Protein AF-A0A445DPA8-F1 (afdb_monomer_lite)

pLDDT: mean 72.56, std 17.35, range [39.28, 92.06]

Radius of gyration: 26.09 Å; chains: 1; bounding box: 84×43×70 Å

Secondary structure (DSSP, 8-state):
-----------------------HHHHHHHHHHHHHHTTT-HHHHHHHHHHHHHHHTTSS-HHHHHHHHHHHTTT-HHHHHHHHTTS-GGG---------------------------

Structure (mmCIF, N/CA/C/O backbone):
data_AF-A0A445DPA8-F1
#
_entry.id   AF-A0A445DPA8-F1
#
loop_
_atom_site.group_PDB
_atom_site.id
_atom_site.type_symbol
_atom_site.label_atom_id
_atom_site.label_alt_id
_atom_site.label_comp_id
_atom_site.label_asym_id
_atom_site.label_entity_id
_atom_site.label_seq_id
_atom_site.pdbx_PDB_ins_code
_atom_site.Cartn_x
_atom_site.Cartn_y
_atom_site.Cartn_z
_atom_site.occupancy
_atom_site.B_iso_or_equiv
_atom_site.auth_seq_id
_atom_site.auth_comp_id
_atom_site.auth_asym_id
_atom_site.auth_atom_id
_atom_site.pdbx_PDB_model_num
ATOM 1 N N . MET A 1 1 ? 20.377 30.795 -54.927 1.00 56.28 1 MET A N 1
ATOM 2 C CA . MET A 1 1 ? 19.324 29.848 -55.345 1.00 56.28 1 MET A CA 1
ATOM 3 C C . MET A 1 1 ? 19.907 28.447 -55.289 1.00 56.28 1 MET A C 1
ATOM 5 O O . MET A 1 1 ? 20.787 28.157 -56.080 1.00 56.28 1 MET A O 1
ATOM 9 N N . VAL A 1 2 ? 19.489 27.625 -54.330 1.00 53.88 2 VAL A N 1
ATOM 10 C CA . VAL A 1 2 ? 19.256 26.182 -54.505 1.00 53.88 2 VAL A CA 1
ATOM 11 C C . VAL A 1 2 ? 18.581 25.695 -53.230 1.00 53.88 2 VAL A C 1
ATOM 13 O O . VAL A 1 2 ? 19.149 25.681 -52.142 1.00 53.88 2 VAL A O 1
ATOM 16 N N . SER A 1 3 ? 17.298 25.418 -53.393 1.00 46.09 3 SER A N 1
ATOM 17 C CA . SER A 1 3 ? 16.445 24.758 -52.426 1.00 46.09 3 SER A CA 1
ATOM 18 C C . SER A 1 3 ? 16.763 23.264 -52.367 1.00 46.09 3 SER A C 1
ATOM 20 O O . SER A 1 3 ? 17.295 22.695 -53.320 1.00 46.09 3 SER A O 1
ATOM 22 N N . SER A 1 4 ? 16.253 22.639 -51.303 1.00 52.28 4 SER A N 1
ATOM 23 C CA . SER A 1 4 ? 15.796 21.244 -51.267 1.00 52.28 4 SER A CA 1
ATOM 24 C C . SER A 1 4 ? 16.814 20.193 -50.824 1.00 52.28 4 SER A C 1
ATOM 26 O O . SER A 1 4 ? 17.603 19.694 -51.615 1.00 52.28 4 SER A O 1
ATOM 28 N N . ARG A 1 5 ? 16.617 19.676 -49.606 1.00 56.12 5 ARG A N 1
ATOM 29 C CA . ARG A 1 5 ? 15.950 18.374 -49.428 1.00 56.12 5 ARG A CA 1
ATOM 30 C C . ARG A 1 5 ? 15.609 18.168 -47.952 1.00 56.12 5 ARG A C 1
ATOM 32 O O . ARG A 1 5 ? 16.464 17.834 -47.142 1.00 56.12 5 ARG A O 1
ATOM 39 N N . GLY A 1 6 ? 14.324 18.297 -47.632 1.00 55.44 6 GLY A N 1
ATOM 40 C CA . GLY A 1 6 ? 13.757 17.587 -46.497 1.00 55.44 6 GLY A CA 1
ATOM 41 C C . GLY A 1 6 ? 13.740 16.089 -46.794 1.00 55.44 6 GLY A C 1
ATOM 42 O O . GLY A 1 6 ? 13.367 15.670 -47.894 1.00 55.44 6 GLY A O 1
ATOM 43 N N . LYS A 1 7 ? 14.130 15.286 -45.808 1.00 51.72 7 LYS A N 1
ATOM 44 C CA . LYS A 1 7 ? 13.642 13.919 -45.661 1.00 51.72 7 LYS A CA 1
ATOM 45 C C . LYS A 1 7 ? 13.478 13.622 -44.178 1.00 51.72 7 LYS A C 1
ATOM 47 O O . LYS A 1 7 ? 14.445 13.455 -43.445 1.00 51.72 7 LYS A O 1
ATOM 52 N N . ALA A 1 8 ? 12.212 13.597 -43.784 1.00 52.41 8 ALA A N 1
ATOM 53 C CA . ALA A 1 8 ? 11.742 12.936 -42.591 1.00 52.41 8 ALA A CA 1
ATOM 54 C C . ALA A 1 8 ? 12.174 11.463 -42.621 1.00 52.41 8 ALA A C 1
ATOM 56 O O . ALA A 1 8 ? 11.952 10.757 -43.604 1.00 52.41 8 ALA A O 1
ATOM 57 N N . SER A 1 9 ? 12.775 11.021 -41.529 1.00 54.88 9 SER A N 1
ATOM 58 C CA . SER A 1 9 ? 12.769 9.634 -41.084 1.00 54.88 9 SER A CA 1
ATOM 59 C C . SER A 1 9 ? 12.734 9.756 -39.570 1.00 54.88 9 SER A C 1
ATOM 61 O O . SER A 1 9 ? 13.720 10.103 -38.936 1.00 54.88 9 SER A O 1
ATOM 63 N N . GLY A 1 10 ? 11.540 9.790 -38.998 1.00 47.50 10 GLY A N 1
ATOM 64 C CA . GLY A 1 10 ? 10.905 8.521 -38.684 1.00 47.50 10 GLY A CA 1
ATOM 65 C C . GLY A 1 10 ? 11.411 8.148 -37.303 1.00 47.50 10 GLY A C 1
ATOM 66 O O . GLY A 1 10 ? 12.348 7.377 -37.149 1.00 47.50 10 GLY A O 1
ATOM 67 N N . GLN A 1 11 ? 10.833 8.835 -36.327 1.00 51.38 11 GLN A N 1
ATOM 68 C CA . GLN A 1 11 ? 10.919 8.543 -34.912 1.00 51.38 11 GLN A CA 1
ATOM 69 C C . GLN A 1 11 ? 10.881 7.025 -34.692 1.00 51.38 11 GLN A C 1
ATOM 71 O O . GLN A 1 11 ? 9.915 6.395 -35.129 1.00 51.38 11 GLN A O 1
ATOM 76 N N . PRO A 1 12 ? 11.832 6.417 -33.965 1.00 44.69 12 PRO A N 1
ATOM 77 C CA . PRO A 1 12 ? 11.474 5.255 -33.190 1.00 44.69 12 PRO A CA 1
ATOM 78 C C . PRO A 1 12 ? 10.609 5.794 -32.047 1.00 44.69 12 PRO A C 1
ATOM 80 O O . PRO A 1 12 ? 11.083 6.048 -30.943 1.00 44.69 12 PRO A O 1
ATOM 83 N N . HIS A 1 13 ? 9.315 5.979 -32.322 1.00 40.91 13 HIS A N 1
ATOM 84 C CA . HIS A 1 13 ? 8.295 5.741 -31.310 1.00 40.91 13 HIS A CA 1
ATOM 85 C C . HIS A 1 13 ? 8.373 4.237 -31.042 1.00 40.91 13 HIS A C 1
ATOM 87 O O . HIS A 1 13 ? 7.558 3.446 -31.508 1.00 40.91 13 HIS A O 1
ATOM 93 N N . VAL A 1 14 ? 9.433 3.829 -30.341 1.00 47.81 14 VAL A N 1
ATOM 94 C CA . VAL A 1 14 ? 9.366 2.632 -29.532 1.00 47.81 14 VAL A CA 1
ATOM 95 C C . VAL A 1 14 ? 8.304 2.970 -28.503 1.00 47.81 14 VAL A C 1
ATOM 97 O O . VAL A 1 14 ? 8.491 3.810 -27.626 1.00 47.81 14 VAL A O 1
ATOM 100 N N . ALA A 1 15 ? 7.118 2.422 -28.731 1.00 52.06 15 ALA A N 1
ATOM 101 C CA . ALA A 1 15 ? 6.095 2.296 -27.724 1.00 52.06 15 ALA A CA 1
ATOM 102 C C . ALA A 1 15 ? 6.711 1.476 -26.585 1.00 52.06 15 ALA A C 1
ATOM 104 O O . ALA A 1 15 ? 6.662 0.253 -26.597 1.00 52.06 15 ALA A O 1
ATOM 105 N N . ILE A 1 16 ? 7.379 2.157 -25.660 1.00 48.97 16 ILE A N 1
ATOM 106 C CA . ILE A 1 16 ? 7.845 1.580 -24.407 1.00 48.97 16 ILE A CA 1
ATOM 107 C C . ILE A 1 16 ? 6.973 2.166 -23.313 1.00 48.97 16 ILE A C 1
ATOM 109 O O . ILE A 1 16 ? 7.192 3.260 -22.790 1.00 48.97 16 ILE A O 1
ATOM 113 N N . ASP A 1 17 ? 5.929 1.379 -23.078 1.00 45.84 17 ASP A N 1
ATOM 114 C CA . ASP A 1 17 ? 5.285 1.201 -21.796 1.00 45.84 17 ASP A CA 1
ATOM 115 C C . ASP A 1 17 ? 4.468 2.398 -21.327 1.00 45.84 17 ASP A C 1
ATOM 117 O O . ASP A 1 17 ? 4.904 3.259 -20.568 1.00 45.84 17 ASP A O 1
ATOM 121 N N . ASN A 1 18 ? 3.177 2.323 -21.648 1.00 43.78 18 ASN A N 1
ATOM 122 C CA . ASN A 1 18 ? 2.101 2.951 -20.886 1.00 43.78 18 ASN A CA 1
ATOM 123 C C . ASN A 1 18 ? 1.973 2.346 -19.461 1.00 43.78 18 ASN A C 1
ATOM 125 O O . ASN A 1 18 ? 0.875 2.266 -18.907 1.00 43.78 18 ASN A O 1
ATOM 129 N N . ALA A 1 19 ? 3.085 1.883 -18.880 1.00 52.09 19 ALA A N 1
ATOM 130 C CA . ALA A 1 19 ? 3.227 1.696 -17.455 1.00 52.09 19 ALA A CA 1
ATOM 131 C C . ALA A 1 19 ? 3.167 3.101 -16.871 1.00 52.09 19 ALA A C 1
ATOM 133 O O . ALA A 1 19 ? 4.078 3.906 -17.074 1.00 52.09 19 ALA A O 1
ATOM 134 N N . VAL A 1 20 ? 2.048 3.414 -16.220 1.00 50.53 20 VAL A N 1
ATOM 135 C CA . VAL A 1 20 ? 1.938 4.561 -15.324 1.00 50.53 20 VAL A CA 1
ATOM 136 C C . VAL A 1 20 ? 3.215 4.561 -14.495 1.00 50.53 20 VAL A C 1
ATOM 138 O O . VAL A 1 20 ? 3.440 3.664 -13.684 1.00 50.53 20 VAL A O 1
ATOM 141 N N . ARG A 1 21 ? 4.118 5.500 -14.787 1.00 55.78 21 ARG A N 1
ATOM 142 C CA . ARG A 1 21 ? 5.348 5.657 -14.026 1.00 55.78 21 ARG A CA 1
ATOM 143 C C . ARG A 1 21 ? 4.912 6.282 -12.724 1.00 55.78 21 ARG A C 1
ATOM 145 O O . ARG A 1 21 ? 4.938 7.500 -12.600 1.00 55.78 21 ARG A O 1
ATOM 152 N N . VAL A 1 22 ? 4.437 5.451 -11.803 1.00 64.94 22 VAL A N 1
ATOM 153 C CA . VAL A 1 22 ? 4.257 5.853 -10.418 1.00 64.94 22 VAL A CA 1
ATOM 154 C C . VAL A 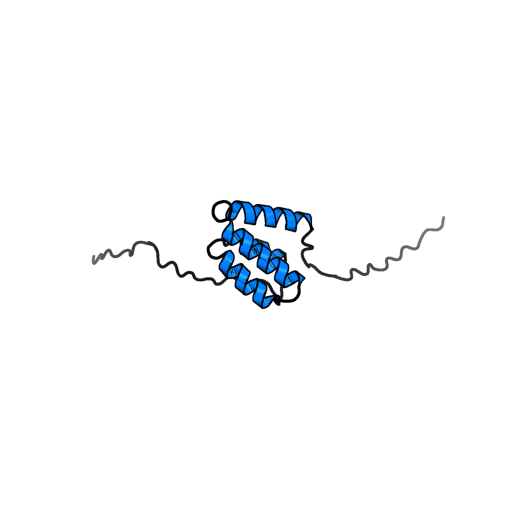1 22 ? 5.554 6.513 -10.003 1.00 64.94 22 VAL A C 1
ATOM 156 O O . VAL A 1 22 ? 6.624 5.894 -10.019 1.00 64.94 22 VAL A O 1
ATOM 159 N N . THR A 1 23 ? 5.468 7.804 -9.726 1.00 76.06 23 THR A N 1
ATOM 160 C CA . THR A 1 23 ? 6.635 8.559 -9.320 1.00 76.06 23 THR A CA 1
ATOM 161 C C . THR A 1 23 ? 6.887 8.304 -7.840 1.00 76.06 23 THR A C 1
ATOM 163 O O . THR A 1 23 ? 6.020 7.846 -7.092 1.00 76.06 23 THR A O 1
ATOM 166 N N . GLN A 1 24 ? 8.099 8.605 -7.382 1.00 77.25 24 GLN A N 1
ATOM 167 C CA . GLN A 1 24 ? 8.395 8.560 -5.953 1.00 77.25 24 GLN A CA 1
ATOM 168 C C . GLN A 1 24 ? 7.458 9.485 -5.152 1.00 77.25 24 GLN A C 1
ATOM 170 O O . GLN A 1 24 ? 7.157 9.188 -3.999 1.00 77.25 24 GLN A O 1
ATOM 175 N N . ASP A 1 25 ? 6.971 10.566 -5.767 1.00 82.56 25 ASP A N 1
ATOM 176 C CA . ASP A 1 25 ? 6.008 11.488 -5.164 1.00 82.56 25 ASP A CA 1
ATOM 177 C C . ASP A 1 25 ? 4.645 10.816 -4.929 1.00 82.56 25 ASP A C 1
ATOM 179 O O . ASP A 1 25 ? 4.127 10.844 -3.811 1.00 82.56 25 ASP A O 1
ATOM 183 N N . ASP A 1 26 ? 4.134 10.081 -5.926 1.00 84.06 26 ASP A N 1
ATOM 184 C CA . ASP A 1 26 ? 2.902 9.291 -5.798 1.00 84.06 26 ASP A CA 1
ATOM 185 C C . ASP A 1 26 ? 3.005 8.265 -4.659 1.00 84.06 26 ASP A C 1
ATOM 187 O O . ASP A 1 26 ? 2.061 8.085 -3.886 1.00 84.06 26 ASP A O 1
ATOM 191 N N . ALA A 1 27 ? 4.174 7.631 -4.500 1.00 84.44 27 ALA A N 1
ATOM 192 C CA . ALA A 1 27 ? 4.444 6.695 -3.406 1.00 84.44 27 ALA A CA 1
ATOM 193 C C . ALA A 1 27 ? 4.364 7.361 -2.028 1.00 84.44 27 ALA A C 1
ATOM 195 O O . ALA A 1 27 ? 3.759 6.817 -1.100 1.00 84.44 27 ALA A O 1
ATOM 196 N N . VAL A 1 28 ? 4.960 8.545 -1.888 1.00 85.81 28 VAL A N 1
ATOM 197 C CA . VAL A 1 28 ? 4.942 9.307 -0.634 1.00 85.81 28 VAL A CA 1
ATOM 198 C C . VAL A 1 28 ? 3.522 9.766 -0.307 1.00 85.81 28 VAL A C 1
ATOM 200 O O . VAL A 1 28 ? 3.082 9.632 0.838 1.00 85.81 28 VAL A O 1
ATOM 203 N N . ASN A 1 29 ? 2.778 10.248 -1.303 1.00 89.06 29 ASN A N 1
ATOM 204 C CA . ASN A 1 29 ? 1.399 10.684 -1.112 1.00 89.06 29 ASN A CA 1
ATOM 205 C C . ASN A 1 29 ? 0.475 9.511 -0.745 1.00 89.06 29 ASN A C 1
ATOM 207 O O . ASN A 1 29 ? -0.355 9.624 0.160 1.00 89.06 29 ASN A O 1
ATOM 211 N N . TYR A 1 30 ? 0.672 8.345 -1.366 1.00 89.06 30 TYR A N 1
ATOM 212 C CA . TYR A 1 30 ? -0.061 7.129 -1.024 1.00 89.06 30 TYR A CA 1
ATOM 213 C C . TYR A 1 30 ? 0.205 6.679 0.421 1.00 89.06 30 TYR A C 1
ATOM 215 O O . TYR A 1 30 ? -0.736 6.414 1.169 1.00 89.06 30 TYR A O 1
ATOM 223 N N . LEU A 1 31 ? 1.466 6.675 0.868 1.00 89.06 31 LEU A N 1
ATOM 224 C CA . LEU A 1 31 ? 1.811 6.367 2.264 1.00 89.06 31 LEU A CA 1
ATOM 225 C C . LEU A 1 31 ? 1.147 7.333 3.254 1.00 89.06 31 LEU A C 1
ATOM 227 O O . LEU A 1 31 ? 0.689 6.905 4.317 1.00 89.06 31 LEU A O 1
ATOM 231 N N . LYS A 1 32 ? 1.057 8.623 2.905 1.00 89.81 32 LYS A N 1
ATOM 232 C CA . LYS A 1 32 ? 0.341 9.618 3.713 1.00 89.81 32 LYS A CA 1
ATOM 233 C C . LYS A 1 32 ? -1.146 9.278 3.815 1.00 89.81 32 LYS A C 1
ATOM 235 O O . LYS A 1 32 ? -1.675 9.255 4.922 1.00 89.81 32 LYS A O 1
ATOM 240 N N . ALA A 1 33 ? -1.788 8.937 2.697 1.00 90.06 33 ALA A N 1
ATOM 241 C CA . ALA A 1 33 ? -3.193 8.537 2.674 1.00 90.06 33 ALA A CA 1
ATOM 242 C C . ALA A 1 33 ? -3.461 7.277 3.517 1.00 90.06 33 ALA A C 1
ATOM 244 O O . ALA A 1 33 ? -4.427 7.250 4.275 1.00 90.06 33 ALA A O 1
ATOM 245 N N . VAL A 1 34 ? -2.589 6.262 3.452 1.00 89.69 34 VAL A N 1
ATOM 246 C CA . VAL A 1 34 ? -2.685 5.058 4.302 1.00 89.69 34 VAL A CA 1
ATOM 247 C C . VAL A 1 34 ? -2.550 5.433 5.780 1.00 89.69 34 VAL A C 1
ATOM 249 O O . VAL A 1 34 ? -3.349 4.993 6.606 1.00 89.69 34 VAL A O 1
ATOM 252 N N . LYS A 1 35 ? -1.575 6.280 6.125 1.00 88.75 35 LYS A N 1
ATOM 253 C CA . LYS A 1 35 ? -1.365 6.736 7.504 1.00 88.75 35 LYS A CA 1
ATOM 254 C C . LYS A 1 35 ? -2.561 7.526 8.047 1.00 88.75 35 LYS A C 1
ATOM 256 O O . LYS A 1 35 ? -2.918 7.343 9.204 1.00 88.75 35 LYS A O 1
ATOM 261 N N . GLU A 1 36 ? -3.182 8.384 7.238 1.00 91.06 36 GLU A N 1
ATOM 262 C CA . GLU A 1 36 ? -4.390 9.128 7.629 1.00 91.06 36 GLU A CA 1
ATOM 263 C C . GLU A 1 36 ? -5.614 8.209 7.747 1.00 91.06 36 GLU A C 1
ATOM 265 O O . GLU A 1 36 ? -6.371 8.306 8.713 1.00 91.06 36 GLU A O 1
ATOM 270 N N . ALA A 1 37 ? -5.785 7.262 6.821 1.00 87.88 37 ALA A N 1
ATOM 271 C CA . ALA A 1 37 ? -6.886 6.300 6.856 1.00 87.88 37 ALA A CA 1
ATOM 272 C C . ALA A 1 37 ? -6.833 5.384 8.091 1.00 87.88 37 ALA A C 1
ATOM 274 O O . ALA A 1 37 ? -7.875 5.062 8.659 1.00 87.88 37 ALA A O 1
ATOM 275 N N . PHE A 1 38 ? -5.630 5.013 8.536 1.00 88.88 38 PHE A N 1
ATOM 276 C CA . PHE A 1 38 ? -5.397 4.200 9.733 1.00 88.88 38 PHE A CA 1
ATOM 277 C C . PHE A 1 38 ? -4.860 5.003 10.925 1.00 88.88 38 PHE A C 1
ATOM 279 O O . PHE A 1 38 ? -4.222 4.427 11.803 1.00 88.88 38 PHE A O 1
ATOM 286 N N . HIS A 1 39 ? -5.122 6.313 11.002 1.00 88.44 39 HIS A N 1
ATOM 287 C CA . HIS A 1 39 ? -4.634 7.136 12.120 1.00 88.44 39 HIS A CA 1
ATOM 288 C C . HIS A 1 39 ? -5.147 6.645 13.487 1.00 88.44 39 HIS A C 1
ATOM 290 O O . HIS A 1 39 ? -4.426 6.720 14.476 1.00 88.44 39 HIS A O 1
ATOM 296 N N . ASP A 1 40 ? -6.366 6.101 13.515 1.00 90.25 40 ASP A N 1
ATOM 297 C CA . ASP A 1 40 ? -7.008 5.494 14.688 1.00 90.25 40 ASP A CA 1
ATOM 298 C C . ASP A 1 40 ? -6.503 4.063 14.969 1.00 90.25 40 ASP A C 1
ATOM 300 O O . ASP A 1 40 ? -6.619 3.549 16.077 1.00 90.25 40 ASP A O 1
ATOM 304 N N . LYS A 1 41 ? -5.894 3.412 13.967 1.00 88.81 41 LYS A N 1
ATOM 305 C CA . LYS A 1 41 ? -5.477 2.001 14.001 1.00 88.81 41 LYS A CA 1
ATOM 306 C C . LYS A 1 41 ? -4.003 1.848 13.613 1.00 88.81 41 LYS A C 1
ATOM 308 O O .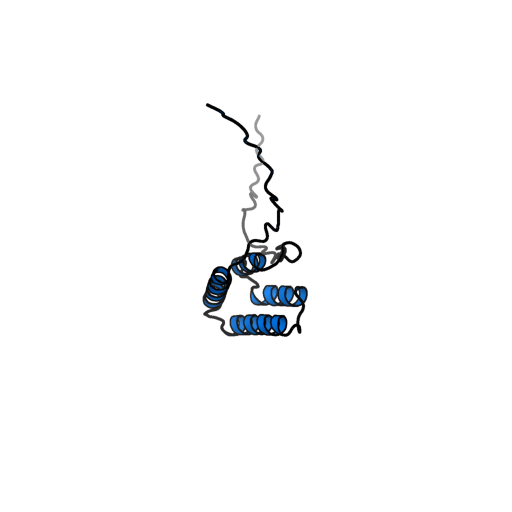 LYS A 1 41 ? -3.699 1.319 12.537 1.00 88.81 41 LYS A O 1
ATOM 313 N N . PRO A 1 42 ? -3.064 2.262 14.484 1.00 88.62 42 PRO A N 1
ATOM 314 C CA . PRO A 1 42 ? -1.631 2.214 14.189 1.00 88.62 42 PRO A CA 1
ATOM 315 C C . PRO A 1 42 ? -1.118 0.792 13.917 1.00 88.62 42 PRO A C 1
ATOM 317 O O . PRO A 1 42 ? -0.161 0.624 13.164 1.00 88.62 42 PRO A O 1
ATOM 320 N N . GLU A 1 43 ? -1.780 -0.233 14.462 1.00 91.81 43 GLU A N 1
ATOM 321 C CA . GLU A 1 43 ? -1.495 -1.648 14.191 1.00 91.81 43 GLU A CA 1
ATOM 322 C C . GLU A 1 43 ? -1.623 -2.010 12.701 1.00 91.81 43 GLU A C 1
ATOM 324 O O . GLU A 1 43 ? -0.770 -2.707 12.161 1.00 91.81 43 GLU A O 1
ATOM 329 N N . LYS A 1 44 ? -2.628 -1.471 11.995 1.00 88.50 44 LYS A N 1
ATOM 330 C CA . LYS A 1 44 ? -2.852 -1.740 10.565 1.00 88.50 44 LYS A CA 1
ATOM 331 C C . LYS A 1 44 ? -1.780 -1.086 9.700 1.00 88.50 44 LYS A C 1
ATOM 333 O O . LYS A 1 44 ? -1.319 -1.678 8.728 1.00 88.50 44 LYS A O 1
ATOM 338 N N . TYR A 1 45 ? -1.361 0.123 10.075 1.00 90.19 45 TYR A N 1
ATOM 339 C CA . TYR A 1 45 ? -0.241 0.797 9.426 1.00 90.19 45 TYR A CA 1
ATOM 340 C C . TYR A 1 45 ? 1.077 0.036 9.648 1.00 90.19 45 TYR A C 1
ATOM 342 O O . TYR A 1 45 ? 1.865 -0.107 8.715 1.00 90.19 45 TYR A O 1
ATOM 350 N N . ALA A 1 46 ? 1.303 -0.491 10.856 1.00 90.75 46 ALA A N 1
ATOM 351 C CA . ALA A 1 46 ? 2.473 -1.310 11.159 1.00 90.75 46 ALA A CA 1
ATOM 352 C C . ALA A 1 46 ? 2.497 -2.620 10.348 1.00 90.75 46 ALA A C 1
ATOM 354 O O . ALA A 1 46 ? 3.531 -2.925 9.755 1.00 90.75 46 ALA A O 1
ATOM 355 N N . ASP A 1 47 ? 1.368 -3.333 10.248 1.00 91.69 47 ASP A N 1
ATOM 356 C CA . ASP A 1 47 ? 1.246 -4.565 9.447 1.00 91.69 47 ASP A CA 1
ATOM 357 C C . ASP A 1 47 ? 1.561 -4.290 7.965 1.00 91.69 47 ASP A C 1
ATOM 359 O O . ASP A 1 47 ? 2.352 -4.995 7.343 1.00 91.69 47 ASP A O 1
ATOM 363 N N . PHE A 1 48 ? 1.067 -3.174 7.410 1.00 90.75 48 PHE A N 1
ATOM 364 C CA . PHE A 1 48 ? 1.390 -2.767 6.036 1.00 90.75 48 PHE A CA 1
ATOM 365 C C . PHE A 1 48 ? 2.892 -2.525 5.818 1.00 90.75 48 PHE A C 1
ATOM 367 O O . PHE A 1 48 ? 3.453 -2.926 4.794 1.00 90.75 48 PHE A O 1
ATOM 374 N N . LEU A 1 49 ? 3.565 -1.880 6.775 1.00 91.12 49 LEU A N 1
ATOM 375 C CA . LEU A 1 49 ? 5.011 -1.668 6.699 1.00 91.12 49 LEU A CA 1
ATOM 376 C C . LEU A 1 49 ? 5.795 -2.979 6.807 1.00 91.12 49 LEU A C 1
ATOM 378 O O . LEU A 1 49 ? 6.837 -3.110 6.163 1.00 91.12 49 LEU A O 1
ATOM 382 N N . GLU A 1 50 ? 5.316 -3.935 7.600 1.00 92.06 50 GLU A N 1
ATOM 383 C CA . GLU A 1 50 ? 5.906 -5.271 7.687 1.00 92.06 50 GLU A CA 1
ATOM 384 C C . GLU A 1 50 ? 5.833 -5.983 6.333 1.00 92.06 50 GLU A C 1
ATOM 386 O O . GLU A 1 50 ? 6.870 -6.376 5.800 1.00 92.06 50 GLU A O 1
ATOM 391 N N . VAL A 1 51 ? 4.662 -5.978 5.690 1.00 91.06 51 VAL A N 1
ATOM 392 C CA . VAL A 1 51 ? 4.477 -6.532 4.337 1.00 91.06 51 VAL A CA 1
ATOM 393 C C . VAL A 1 51 ? 5.421 -5.892 3.319 1.00 91.06 51 VAL A C 1
ATOM 395 O O . VAL A 1 51 ? 6.058 -6.588 2.526 1.00 91.06 51 VAL A O 1
ATOM 398 N N . MET A 1 52 ? 5.569 -4.564 3.349 1.00 87.25 52 MET A N 1
ATOM 399 C CA . MET A 1 52 ? 6.498 -3.850 2.463 1.00 87.25 52 MET A CA 1
ATOM 400 C C . MET A 1 52 ? 7.963 -4.247 2.708 1.00 87.25 52 MET A C 1
ATOM 402 O O . MET A 1 52 ? 8.759 -4.313 1.764 1.00 87.25 52 MET A O 1
ATOM 406 N N . LYS A 1 53 ? 8.341 -4.507 3.966 1.00 89.19 53 LYS A N 1
ATOM 407 C CA . LYS A 1 53 ? 9.685 -4.979 4.329 1.00 89.19 53 LYS A CA 1
ATOM 408 C C . LYS A 1 53 ? 9.915 -6.410 3.860 1.00 89.19 53 LYS A C 1
ATOM 410 O O . LYS A 1 53 ? 10.971 -6.668 3.284 1.00 89.19 53 LYS A O 1
ATOM 415 N N . ASP A 1 54 ? 8.952 -7.308 4.048 1.00 91.31 54 ASP A N 1
ATOM 416 C CA . ASP A 1 54 ? 9.048 -8.694 3.581 1.00 91.31 54 ASP A CA 1
ATOM 417 C C . ASP A 1 54 ? 9.119 -8.782 2.055 1.00 91.31 54 ASP A C 1
ATOM 419 O O . ASP A 1 54 ? 9.909 -9.565 1.521 1.00 91.31 54 ASP A O 1
ATOM 423 N N . PHE A 1 55 ? 8.393 -7.917 1.344 1.00 87.31 55 PHE A N 1
ATOM 424 C CA . PHE A 1 55 ? 8.513 -7.791 -0.108 1.00 87.31 55 PHE A CA 1
ATOM 425 C C . PHE A 1 55 ? 9.915 -7.333 -0.533 1.00 87.31 55 PHE A C 1
ATOM 427 O O . PHE A 1 55 ? 10.543 -7.951 -1.393 1.00 87.31 55 PHE A O 1
ATOM 434 N N . ARG A 1 56 ? 10.471 -6.294 0.114 1.00 82.94 56 ARG A N 1
ATOM 435 C CA . ARG A 1 56 ? 11.858 -5.851 -0.145 1.00 82.94 56 ARG A CA 1
ATOM 436 C C . ARG A 1 56 ? 12.888 -6.931 0.170 1.00 82.94 56 ARG A C 1
ATOM 438 O O . ARG A 1 56 ? 13.889 -7.033 -0.534 1.00 82.94 56 ARG A O 1
ATOM 445 N N . ALA A 1 57 ? 12.647 -7.723 1.210 1.00 90.69 57 ALA A N 1
ATOM 446 C CA . ALA A 1 57 ? 13.491 -8.849 1.590 1.00 90.69 57 ALA A CA 1
ATOM 447 C C . ALA A 1 57 ? 13.316 -10.075 0.675 1.00 90.69 57 ALA A C 1
ATOM 449 O O . ALA A 1 57 ? 14.002 -11.072 0.887 1.00 90.69 57 ALA A O 1
ATOM 450 N N . ARG A 1 58 ? 12.414 -10.016 -0.322 1.00 85.56 58 ARG A N 1
ATOM 451 C CA . ARG A 1 58 ? 12.009 -11.148 -1.173 1.00 85.56 58 ARG A CA 1
ATOM 452 C C . ARG A 1 58 ? 11.541 -12.366 -0.368 1.00 85.56 58 ARG A C 1
ATOM 454 O O . ARG A 1 58 ? 11.717 -13.500 -0.798 1.00 85.56 58 ARG A O 1
ATOM 461 N N . ARG A 1 59 ? 10.980 -12.133 0.822 1.00 87.81 59 ARG A N 1
ATOM 462 C CA . ARG A 1 59 ? 10.363 -13.172 1.659 1.00 87.81 59 ARG A CA 1
ATOM 463 C C . ARG A 1 59 ? 8.930 -13.469 1.249 1.00 87.81 59 ARG A C 1
ATOM 465 O O . ARG A 1 59 ? 8.456 -14.571 1.489 1.00 87.81 59 ARG A O 1
ATOM 472 N N . THR A 1 60 ? 8.263 -12.477 0.667 1.00 85.44 60 THR A N 1
ATOM 473 C CA . THR A 1 60 ? 6.887 -12.580 0.187 1.00 85.44 60 THR A CA 1
ATOM 474 C C . THR A 1 60 ? 6.843 -12.167 -1.277 1.00 85.44 60 THR A C 1
ATOM 476 O O . THR A 1 60 ? 7.352 -11.103 -1.634 1.00 85.44 60 THR A O 1
ATOM 479 N N . ASP A 1 61 ? 6.241 -13.007 -2.114 1.00 88.06 61 ASP A N 1
ATOM 480 C CA . ASP A 1 61 ? 5.995 -12.725 -3.527 1.00 88.06 61 ASP A CA 1
ATOM 481 C C . ASP A 1 61 ? 4.863 -11.707 -3.720 1.00 88.06 61 ASP A C 1
ATOM 483 O O . ASP A 1 61 ? 4.096 -11.413 -2.800 1.00 88.06 61 ASP A O 1
ATOM 487 N N . THR A 1 62 ? 4.716 -11.191 -4.942 1.00 82.69 62 THR A N 1
ATOM 488 C CA . THR A 1 62 ? 3.669 -10.220 -5.297 1.00 82.69 62 THR A CA 1
ATOM 489 C C . THR A 1 62 ? 2.270 -10.699 -4.891 1.00 82.69 62 THR A C 1
ATOM 491 O O . THR A 1 62 ? 1.500 -9.917 -4.341 1.00 82.69 62 THR A O 1
ATOM 494 N N . ASP A 1 63 ? 1.960 -11.986 -5.077 1.00 85.38 63 ASP A N 1
ATOM 495 C CA . ASP A 1 63 ? 0.663 -12.570 -4.707 1.00 85.38 63 ASP A CA 1
ATOM 496 C C . ASP A 1 63 ? 0.422 -12.558 -3.183 1.00 85.38 63 ASP A C 1
ATOM 498 O O . ASP A 1 63 ? -0.641 -12.151 -2.708 1.00 85.38 63 ASP A O 1
ATOM 502 N N . GLY A 1 64 ? 1.453 -12.881 -2.394 1.00 87.56 64 GLY A N 1
ATOM 503 C CA . GLY A 1 64 ? 1.385 -12.832 -0.932 1.00 87.56 64 GLY A CA 1
ATOM 504 C C . GLY A 1 64 ? 1.235 -11.406 -0.395 1.00 87.56 64 GLY A C 1
ATOM 505 O O . GLY A 1 64 ? 0.455 -11.167 0.530 1.00 87.56 64 GLY A O 1
ATOM 506 N N . VAL A 1 65 ? 1.916 -10.437 -1.017 1.00 88.88 65 VAL A N 1
ATOM 507 C CA . VAL A 1 65 ? 1.742 -9.011 -0.705 1.00 88.88 65 VAL A CA 1
ATOM 508 C C . VAL A 1 65 ? 0.315 -8.574 -1.003 1.00 88.88 65 VAL A C 1
ATOM 510 O O . VAL A 1 65 ? -0.309 -7.936 -0.159 1.00 88.88 65 VAL A O 1
ATOM 513 N N . ILE A 1 66 ? -0.228 -8.951 -2.163 1.00 86.50 66 ILE A N 1
ATOM 514 C CA . ILE A 1 66 ? -1.606 -8.637 -2.557 1.00 86.50 66 ILE A CA 1
ATOM 515 C C . ILE A 1 66 ? -2.605 -9.199 -1.541 1.00 86.50 66 ILE A C 1
ATOM 517 O O . ILE A 1 66 ? -3.492 -8.469 -1.091 1.00 86.50 66 ILE A O 1
ATOM 521 N N . ALA A 1 67 ? -2.465 -10.467 -1.148 1.00 87.44 67 ALA A N 1
ATOM 522 C CA . ALA A 1 67 ? -3.352 -11.105 -0.178 1.00 87.44 67 ALA A CA 1
ATOM 523 C C . ALA A 1 67 ? -3.340 -10.378 1.176 1.00 87.44 67 ALA A C 1
ATOM 525 O O . ALA A 1 67 ? -4.398 -10.100 1.745 1.00 87.44 67 ALA A O 1
ATOM 526 N N . ARG A 1 68 ? -2.155 -9.997 1.666 1.00 90.06 68 ARG A N 1
ATOM 527 C CA . ARG A 1 68 ? -2.018 -9.301 2.950 1.00 90.06 68 ARG A CA 1
ATOM 528 C C . ARG A 1 68 ? -2.534 -7.863 2.888 1.00 90.06 68 ARG A C 1
ATOM 530 O O . ARG A 1 68 ? -3.286 -7.437 3.760 1.00 90.06 68 ARG A O 1
ATOM 537 N N . VAL A 1 69 ? -2.227 -7.142 1.810 1.00 88.50 69 VAL A N 1
ATOM 538 C CA . VAL A 1 69 ? -2.733 -5.785 1.546 1.00 88.50 69 VAL A CA 1
ATOM 539 C C . VAL A 1 69 ? -4.263 -5.763 1.478 1.00 88.50 69 VAL A C 1
ATOM 541 O O . VAL A 1 69 ? -4.882 -4.868 2.056 1.00 88.50 69 VAL A O 1
ATOM 544 N N . LYS A 1 70 ? -4.894 -6.767 0.849 1.00 85.12 70 LYS A N 1
ATOM 545 C CA . LYS A 1 70 ? -6.361 -6.917 0.839 1.00 85.12 70 LYS A CA 1
ATOM 546 C C . LYS A 1 70 ? -6.950 -7.013 2.246 1.00 85.12 70 LYS A C 1
ATOM 548 O O . LYS A 1 70 ? -7.988 -6.411 2.508 1.00 85.12 70 LYS A O 1
ATOM 553 N N . GLU A 1 71 ? -6.317 -7.765 3.142 1.00 88.00 71 GLU A N 1
ATOM 554 C CA . GLU A 1 71 ? -6.808 -7.968 4.509 1.00 88.00 71 GLU A CA 1
ATOM 555 C C . GLU A 1 71 ? -6.604 -6.730 5.394 1.00 88.00 71 GLU A C 1
ATOM 557 O O . GLU A 1 71 ? -7.497 -6.335 6.153 1.00 88.00 71 GLU A O 1
ATOM 562 N N . ILE A 1 72 ? -5.452 -6.067 5.269 1.00 89.00 72 ILE A N 1
ATOM 563 C CA . ILE A 1 72 ? -5.159 -4.827 5.999 1.00 89.00 72 ILE A CA 1
ATOM 564 C C . ILE A 1 72 ? -6.138 -3.731 5.571 1.00 89.00 72 ILE A C 1
ATOM 566 O O . ILE A 1 72 ? -6.714 -3.055 6.424 1.00 89.00 72 ILE A O 1
ATOM 570 N N . PHE A 1 73 ? -6.372 -3.595 4.263 1.00 87.75 73 PHE A N 1
ATOM 571 C CA . PHE A 1 73 ? -7.239 -2.571 3.675 1.00 87.75 73 PHE A CA 1
ATOM 572 C C . PHE A 1 73 ? -8.688 -3.023 3.488 1.00 87.75 73 PHE A C 1
ATOM 574 O O . PHE A 1 73 ? -9.452 -2.359 2.781 1.00 87.75 73 PHE A O 1
ATOM 581 N N . LYS A 1 74 ? -9.110 -4.113 4.141 1.00 83.38 74 LYS A N 1
ATOM 582 C CA . LYS A 1 74 ? -10.506 -4.559 4.107 1.00 83.38 74 LYS A CA 1
ATOM 583 C C . LYS A 1 74 ? -11.419 -3.430 4.605 1.00 83.38 74 LYS A C 1
ATOM 585 O O . LYS A 1 74 ? -11.219 -2.888 5.688 1.00 83.38 74 LYS A O 1
ATOM 590 N N . GLY A 1 75 ? -12.406 -3.057 3.788 1.00 81.12 75 GLY A N 1
ATOM 591 C CA . GLY A 1 75 ? -13.297 -1.913 4.038 1.00 81.12 75 GLY A CA 1
ATOM 592 C C . GLY A 1 75 ? -12.798 -0.567 3.489 1.00 81.12 75 GLY A C 1
ATOM 593 O O . GLY A 1 75 ? -13.593 0.357 3.342 1.00 81.12 75 GLY A O 1
ATOM 594 N N . HIS A 1 76 ? -11.530 -0.459 3.081 1.00 83.94 76 HIS A N 1
ATOM 595 C CA . HIS A 1 76 ? -10.930 0.763 2.536 1.00 83.94 76 HIS A CA 1
ATOM 596 C C . HIS A 1 76 ? -10.644 0.633 1.035 1.00 83.94 76 HIS A C 1
ATOM 598 O O . HIS A 1 76 ? -9.498 0.547 0.591 1.00 83.94 76 HIS A O 1
ATOM 604 N N . ARG A 1 77 ? -11.731 0.696 0.248 1.00 80.56 77 ARG A N 1
ATOM 605 C CA . ARG A 1 77 ? -11.746 0.625 -1.228 1.00 80.56 77 ARG A CA 1
ATOM 606 C C . ARG A 1 77 ? -10.649 1.472 -1.880 1.00 80.56 77 ARG A C 1
ATOM 608 O O . ARG A 1 77 ? -9.914 1.011 -2.749 1.00 80.56 77 ARG A O 1
ATOM 615 N N . ASN A 1 78 ? -10.548 2.710 -1.412 1.00 83.38 78 ASN A N 1
ATOM 616 C CA . ASN A 1 78 ? -9.725 3.760 -2.003 1.00 83.38 78 ASN A CA 1
ATOM 617 C C . ASN A 1 78 ? -8.226 3.445 -1.918 1.00 83.38 78 ASN A C 1
ATOM 619 O O . ASN A 1 78 ? -7.477 3.791 -2.826 1.00 83.38 78 ASN A O 1
ATOM 623 N N . LEU A 1 79 ? -7.798 2.762 -0.851 1.00 87.44 79 LEU A N 1
ATOM 624 C CA . LEU A 1 79 ? -6.398 2.385 -0.672 1.00 87.44 79 LEU A CA 1
ATOM 625 C C . LEU A 1 79 ? -6.019 1.258 -1.635 1.00 87.44 79 LEU A C 1
ATOM 627 O O . LEU A 1 79 ? -5.015 1.362 -2.323 1.00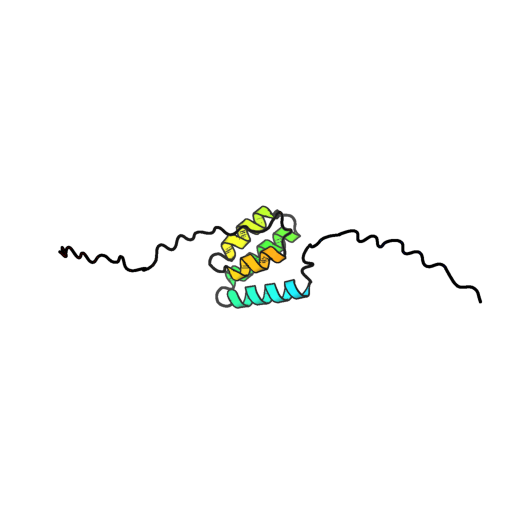 87.44 79 LEU A O 1
ATOM 631 N N . ILE A 1 80 ? -6.866 0.237 -1.787 1.00 87.06 80 ILE A N 1
ATOM 632 C CA . ILE A 1 80 ? -6.603 -0.872 -2.721 1.00 87.06 80 ILE A CA 1
ATOM 633 C C . ILE A 1 80 ? -6.519 -0.364 -4.169 1.00 87.06 80 ILE A C 1
ATOM 635 O O . ILE A 1 80 ? -5.598 -0.726 -4.895 1.00 87.06 80 ILE A O 1
ATOM 639 N N . VAL A 1 81 ? -7.432 0.527 -4.573 1.00 83.62 81 VAL A N 1
ATOM 640 C CA . VAL A 1 81 ? -7.380 1.172 -5.899 1.00 83.62 81 VAL A CA 1
ATOM 641 C C . VAL A 1 81 ? -6.090 1.973 -6.068 1.00 83.62 81 VAL A C 1
ATOM 643 O O . VAL A 1 81 ? -5.451 1.892 -7.113 1.00 83.62 81 VAL A O 1
ATOM 646 N N . GLY A 1 82 ? -5.676 2.714 -5.036 1.00 83.75 82 GLY A N 1
ATOM 647 C CA . GLY A 1 82 ? -4.401 3.424 -5.048 1.00 83.75 82 GLY A CA 1
ATOM 648 C C . GLY A 1 82 ? -3.211 2.477 -5.206 1.00 83.75 82 GLY A C 1
ATOM 649 O O . GLY A 1 82 ? -2.319 2.778 -5.990 1.00 83.75 82 GLY A O 1
ATOM 650 N N . PHE A 1 83 ? -3.231 1.314 -4.544 1.00 86.00 83 PHE A N 1
ATOM 651 C CA . PHE A 1 83 ? -2.188 0.290 -4.645 1.00 86.00 83 PHE A CA 1
ATOM 652 C C . PHE A 1 83 ? -2.109 -0.352 -6.038 1.00 86.00 83 PHE A C 1
ATOM 654 O O . PHE A 1 83 ? -1.012 -0.657 -6.493 1.00 86.00 83 PHE A O 1
ATOM 661 N N . ASN A 1 84 ? -3.229 -0.485 -6.757 1.00 83.62 84 ASN A N 1
ATOM 662 C CA . ASN A 1 84 ? -3.233 -0.999 -8.134 1.00 83.62 84 ASN A CA 1
ATOM 663 C C . ASN A 1 84 ? -2.399 -0.147 -9.093 1.00 83.62 84 ASN A C 1
ATOM 665 O O . ASN A 1 84 ? -1.804 -0.696 -10.011 1.00 83.62 84 ASN A O 1
ATOM 669 N N . ASN A 1 85 ? -2.271 1.163 -8.849 1.00 82.62 85 ASN A N 1
ATOM 670 C CA . ASN A 1 85 ? -1.383 2.006 -9.652 1.00 82.62 85 ASN A CA 1
ATOM 671 C C . ASN A 1 85 ? 0.095 1.612 -9.493 1.00 82.62 85 ASN A C 1
ATOM 673 O O . ASN A 1 85 ? 0.878 1.829 -10.411 1.00 82.62 85 ASN A O 1
ATOM 677 N N . PHE A 1 86 ? 0.477 1.027 -8.351 1.00 78.56 86 PHE A N 1
ATOM 678 C CA . PHE A 1 86 ? 1.841 0.568 -8.056 1.00 78.56 86 PHE A CA 1
ATOM 679 C C . PHE A 1 86 ? 2.137 -0.830 -8.604 1.00 78.56 86 PHE A C 1
ATOM 681 O O . PHE A 1 86 ? 3.290 -1.264 -8.565 1.00 78.56 86 PHE A O 1
ATOM 688 N N . LEU A 1 87 ? 1.121 -1.540 -9.094 1.00 80.25 87 LEU A N 1
ATOM 689 C CA . LEU A 1 87 ? 1.260 -2.875 -9.652 1.00 80.25 87 LEU A CA 1
ATOM 690 C C . LEU A 1 87 ? 1.206 -2.800 -11.185 1.00 80.25 87 LEU A C 1
ATOM 692 O O . LEU A 1 87 ? 0.432 -2.023 -11.745 1.00 80.25 87 LEU A O 1
ATOM 696 N N . PRO A 1 88 ? 2.014 -3.599 -11.901 1.00 78.06 88 PRO A N 1
ATOM 697 C CA . PRO A 1 88 ? 1.812 -3.777 -13.333 1.00 78.06 88 PRO A CA 1
ATOM 698 C C . PRO A 1 88 ? 0.418 -4.363 -13.586 1.00 78.06 88 PRO A C 1
ATOM 700 O O . PRO A 1 88 ? -0.105 -5.100 -12.751 1.00 78.06 88 PRO A O 1
ATOM 703 N N . LYS A 1 89 ? -0.157 -4.088 -14.763 1.00 69.75 89 LYS A N 1
ATOM 704 C CA . LYS A 1 89 ? -1.545 -4.461 -15.098 1.00 69.75 89 LYS A CA 1
ATOM 705 C C . LYS A 1 89 ? -1.876 -5.943 -14.894 1.00 69.75 89 LYS A C 1
ATOM 707 O O . LYS A 1 89 ? -2.996 -6.301 -14.558 1.00 69.75 89 LYS A O 1
ATOM 712 N N . GLU A 1 90 ? -0.882 -6.809 -15.068 1.00 73.31 90 GLU A N 1
ATOM 713 C CA . GLU A 1 90 ? -0.999 -8.262 -14.892 1.00 73.31 90 GLU A CA 1
ATOM 714 C C . GLU A 1 90 ? -1.171 -8.695 -13.426 1.00 73.31 90 GLU A C 1
ATOM 716 O O . GLU A 1 90 ? -1.614 -9.809 -13.167 1.00 73.31 90 GLU A O 1
ATOM 721 N N . HIS A 1 91 ? -0.832 -7.823 -12.473 1.00 77.19 91 HIS A N 1
ATOM 722 C CA . HIS A 1 91 ? -0.911 -8.069 -11.030 1.00 77.19 91 HIS A CA 1
ATOM 723 C C . HIS A 1 91 ? -1.904 -7.132 -10.336 1.00 77.19 91 HIS A C 1
ATOM 725 O O . HIS A 1 91 ? -1.926 -7.068 -9.109 1.00 77.19 91 HIS A O 1
ATOM 731 N N . GLU A 1 92 ? -2.712 -6.385 -11.094 1.00 79.44 92 GLU A N 1
ATOM 732 C CA . GLU A 1 92 ? -3.739 -5.531 -10.508 1.00 79.44 92 GLU A CA 1
ATOM 733 C C . GLU A 1 92 ? -4.662 -6.348 -9.607 1.00 79.44 92 GLU A C 1
ATOM 735 O O . GLU A 1 92 ? -5.139 -7.436 -9.946 1.00 79.44 92 GLU A O 1
ATOM 740 N N . ILE A 1 93 ? -4.954 -5.789 -8.438 1.00 78.56 93 ILE A N 1
ATOM 741 C CA . ILE A 1 93 ? -5.894 -6.386 -7.514 1.00 78.56 93 ILE A CA 1
ATOM 742 C C . ILE A 1 93 ? -7.294 -6.176 -8.087 1.00 78.56 93 ILE A C 1
ATOM 744 O O . ILE A 1 93 ? -7.910 -5.125 -7.887 1.00 78.56 93 ILE A O 1
ATOM 748 N N . ALA A 1 94 ? -7.800 -7.180 -8.805 1.00 68.44 94 ALA A N 1
ATOM 749 C CA . ALA A 1 94 ? -9.178 -7.197 -9.274 1.00 68.44 94 ALA A CA 1
ATOM 750 C C . ALA A 1 94 ? -10.125 -7.123 -8.068 1.00 68.44 94 ALA A C 1
ATOM 752 O O . ALA A 1 94 ? -10.021 -7.905 -7.116 1.00 68.44 94 ALA A O 1
ATOM 753 N N . LEU A 1 95 ? -11.041 -6.157 -8.099 1.00 62.69 95 LEU A N 1
ATOM 754 C CA . LEU 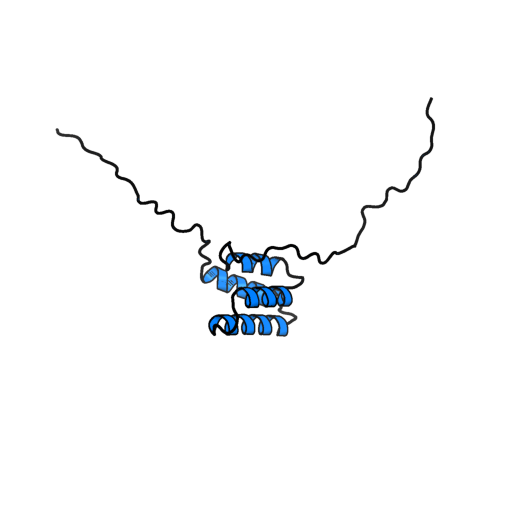A 1 95 ? -12.038 -5.952 -7.055 1.00 62.69 95 LEU A CA 1
ATOM 755 C C . LEU A 1 95 ? -13.343 -6.662 -7.451 1.00 62.69 95 LEU A C 1
ATOM 757 O O . LEU A 1 95 ? -14.140 -6.096 -8.193 1.00 62.69 95 LEU A O 1
ATOM 761 N N . PRO A 1 96 ? -13.587 -7.871 -6.928 1.00 58.47 96 PRO A N 1
ATOM 762 C CA . PRO A 1 96 ? -14.940 -8.265 -6.561 1.00 58.47 96 PRO A CA 1
ATOM 763 C C . PRO A 1 96 ? -14.929 -8.741 -5.108 1.00 58.47 96 PRO A C 1
ATOM 765 O O . PRO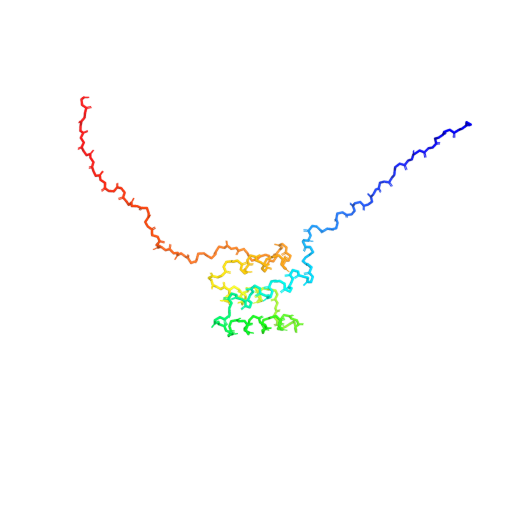 A 1 96 ? -15.034 -9.922 -4.808 1.00 58.47 96 PRO A O 1
ATOM 768 N N . TRP A 1 97 ? -14.717 -7.827 -4.168 1.00 51.53 97 TRP A N 1
ATOM 769 C CA . TRP A 1 97 ? -15.030 -8.103 -2.765 1.00 51.53 97 TRP A CA 1
ATOM 770 C C . TRP A 1 97 ? -16.449 -7.610 -2.546 1.00 51.53 97 TRP A C 1
ATOM 772 O O . TRP A 1 97 ? -16.718 -6.481 -2.122 1.00 51.53 97 TRP A O 1
ATOM 782 N N . GLU A 1 98 ? -17.358 -8.504 -2.909 1.00 48.06 98 GLU A N 1
ATOM 783 C CA . GLU A 1 98 ? -18.540 -8.773 -2.111 1.00 48.06 98 GLU A CA 1
ATOM 784 C C . GLU A 1 98 ? -18.075 -9.027 -0.668 1.00 48.06 98 GLU A C 1
ATOM 786 O O . GLU A 1 98 ? -17.787 -10.140 -0.250 1.00 48.06 98 GLU A O 1
ATOM 791 N N . ASP A 1 99 ? -17.998 -7.957 0.119 1.00 47.22 99 ASP A N 1
ATOM 792 C CA . ASP A 1 99 ? -18.868 -8.013 1.280 1.00 47.22 99 ASP A CA 1
ATOM 793 C C . ASP A 1 99 ? -20.239 -7.769 0.663 1.00 47.22 99 ASP A C 1
ATOM 795 O O . ASP A 1 99 ? -20.585 -6.649 0.275 1.00 47.22 99 ASP A O 1
ATOM 799 N N . GLU A 1 100 ? -20.919 -8.869 0.368 1.00 45.66 100 GLU A N 1
ATOM 800 C CA . GLU A 1 100 ? -22.356 -8.883 0.240 1.00 45.66 100 GLU A CA 1
ATOM 801 C C . GLU A 1 100 ? -22.855 -8.094 1.456 1.00 45.66 100 GLU A C 1
ATOM 803 O O . GLU A 1 100 ? -22.843 -8.579 2.582 1.00 45.66 100 GLU A O 1
ATOM 808 N N . GLN A 1 101 ? -23.164 -6.817 1.259 1.00 40.88 101 GLN A N 1
ATOM 809 C CA . GLN A 1 101 ? -23.998 -6.082 2.182 1.00 40.88 101 GLN A CA 1
ATOM 810 C C . GLN A 1 101 ? -25.422 -6.332 1.702 1.00 40.88 101 GLN A C 1
ATOM 812 O O . GLN A 1 101 ? -25.902 -5.594 0.836 1.00 40.88 101 GLN A O 1
ATOM 817 N N . PRO A 1 102 ? -26.140 -7.342 2.222 1.00 49.25 102 PRO A N 1
ATOM 818 C CA . PRO A 1 102 ? -27.579 -7.383 2.082 1.00 49.25 102 PRO A CA 1
ATOM 819 C C . PRO A 1 102 ? -28.193 -6.361 3.047 1.00 49.25 102 PRO A C 1
ATOM 821 O O . PRO A 1 102 ? -28.867 -6.729 3.995 1.00 49.25 102 PRO A O 1
ATOM 824 N N . GLN A 1 103 ? -27.977 -5.065 2.827 1.00 39.28 103 GLN A N 1
ATOM 825 C CA . GLN A 1 103 ? -28.792 -3.988 3.400 1.00 39.28 103 GLN A CA 1
ATOM 826 C C . GLN A 1 103 ? -28.643 -2.767 2.475 1.00 39.28 103 GLN A C 1
ATOM 828 O O . GLN A 1 103 ? -27.539 -2.328 2.207 1.00 39.28 103 GLN A O 1
ATOM 833 N N . GLN A 1 104 ? -29.684 -2.119 1.961 1.00 43.06 104 GLN A N 1
ATOM 834 C CA . GLN A 1 104 ? -31.072 -2.118 2.388 1.00 43.06 104 GLN A CA 1
ATOM 835 C C . GLN A 1 104 ? -31.900 -1.301 1.384 1.00 43.06 104 GLN A C 1
ATOM 837 O O . GLN A 1 104 ? -31.446 -0.271 0.893 1.00 43.06 104 GLN A O 1
ATOM 842 N N . ASN A 1 105 ? -33.153 -1.716 1.199 1.00 48.56 105 ASN A N 1
ATOM 843 C CA . ASN A 1 105 ? -34.296 -0.882 0.820 1.00 48.56 105 ASN A CA 1
ATOM 844 C C . ASN A 1 105 ? -34.267 -0.191 -0.556 1.00 48.56 105 ASN A C 1
ATOM 846 O O . ASN A 1 105 ? -34.085 1.019 -0.671 1.00 48.56 105 ASN A O 1
ATOM 850 N N . LYS A 1 106 ? -34.698 -0.918 -1.589 1.00 43.31 106 LYS A N 1
ATOM 851 C CA . LYS A 1 106 ? -35.815 -0.382 -2.382 1.00 43.31 106 LYS A CA 1
ATOM 852 C C . LYS A 1 106 ? -37.078 -1.006 -1.783 1.00 43.31 106 LYS A C 1
ATOM 854 O O . LYS A 1 106 ? -37.063 -2.224 -1.590 1.00 43.31 106 LYS A O 1
ATOM 859 N N . PRO A 1 107 ? -38.092 -0.218 -1.377 1.00 54.25 107 PRO A N 1
ATOM 860 C CA . PRO A 1 107 ? -39.312 -0.791 -0.836 1.00 54.25 107 PRO A CA 1
ATOM 861 C C . PRO A 1 107 ? -39.844 -1.789 -1.856 1.00 54.25 107 PRO A C 1
ATOM 863 O O . PRO A 1 107 ? -39.929 -1.500 -3.047 1.00 54.25 107 PRO A O 1
ATOM 866 N N . VAL A 1 108 ? -40.149 -2.991 -1.380 1.00 59.31 108 VAL A N 1
ATOM 867 C CA . VAL A 1 108 ? -41.061 -3.862 -2.097 1.00 59.31 108 VAL A CA 1
ATOM 868 C C . VAL A 1 108 ? -42.345 -3.058 -2.243 1.00 59.31 108 VAL A C 1
ATOM 870 O O . VAL A 1 108 ? -43.026 -2.799 -1.252 1.00 59.31 108 VAL A O 1
ATOM 873 N N . ASP A 1 109 ? -42.662 -2.605 -3.452 1.00 58.78 109 ASP A N 1
ATOM 874 C CA . ASP A 1 109 ? -43.989 -2.082 -3.762 1.00 58.78 109 ASP A CA 1
ATOM 875 C C . ASP A 1 109 ? -44.970 -3.264 -3.763 1.00 58.78 109 ASP A C 1
ATOM 877 O O . ASP A 1 109 ? -45.498 -3.711 -4.778 1.00 58.78 109 ASP A O 1
ATOM 881 N N . PHE A 1 110 ? -45.184 -3.810 -2.567 1.00 61.25 110 PHE A N 1
ATOM 882 C CA . PHE A 1 110 ? -46.330 -4.609 -2.199 1.00 61.25 110 PHE A CA 1
ATOM 883 C C . PHE A 1 110 ? -47.467 -3.622 -1.951 1.00 61.25 110 PHE A C 1
ATOM 885 O O . PHE A 1 110 ? -47.775 -3.244 -0.822 1.00 61.25 110 PHE A O 1
ATOM 892 N N . VAL A 1 111 ? -48.118 -3.191 -3.026 1.00 55.41 111 VAL A N 1
ATOM 893 C CA . VAL A 1 111 ? -49.502 -2.750 -2.912 1.00 55.41 111 VAL A CA 1
ATOM 894 C C . VAL A 1 111 ? -50.307 -3.353 -4.044 1.00 55.41 111 VAL A C 1
ATOM 896 O O . VAL A 1 111 ? -50.194 -3.005 -5.217 1.00 55.41 111 VAL A O 1
ATOM 899 N N . GLY A 1 112 ? -51.142 -4.308 -3.651 1.00 60.00 112 GLY A N 1
ATOM 900 C CA . GLY A 1 112 ? -52.211 -4.783 -4.493 1.00 60.00 112 GLY A CA 1
ATOM 901 C C . GLY A 1 112 ? -53.104 -3.622 -4.909 1.00 60.00 112 GLY A C 1
ATOM 902 O O . GLY A 1 112 ? -53.534 -2.798 -4.101 1.00 60.00 112 GLY A O 1
ATOM 903 N N . LYS A 1 113 ? -53.463 -3.619 -6.183 1.00 51.94 113 LYS A N 1
ATOM 904 C CA . LYS A 1 113 ? -54.738 -3.073 -6.615 1.00 51.94 113 LYS A CA 1
ATOM 905 C C . LYS A 1 113 ? -55.292 -3.979 -7.703 1.00 51.94 113 LYS A C 1
ATOM 907 O O . LYS A 1 113 ? -55.144 -3.743 -8.893 1.00 51.94 113 LYS A O 1
ATOM 912 N N . VAL A 1 114 ? -56.002 -5.010 -7.249 1.00 60.75 114 VAL A N 1
ATOM 913 C CA . VAL A 1 114 ? -57.250 -5.381 -7.915 1.00 60.75 114 VAL A CA 1
ATOM 914 C C . VAL A 1 114 ? -58.063 -4.096 -8.041 1.00 60.75 114 VAL A C 1
ATOM 916 O O . VAL A 1 114 ? -58.515 -3.545 -7.036 1.00 60.75 114 VAL A O 1
ATOM 919 N N . LYS A 1 115 ? -58.230 -3.600 -9.264 1.00 56.38 115 LYS A N 1
ATOM 920 C CA . LYS A 1 115 ? -59.458 -2.913 -9.647 1.00 56.38 115 LYS A CA 1
ATOM 921 C C . LYS A 1 115 ? -59.648 -3.014 -11.154 1.00 56.38 115 LYS A C 1
ATOM 923 O O . LYS A 1 115 ? -58.947 -2.380 -11.932 1.00 56.38 115 LYS A O 1
ATOM 928 N N . VAL A 1 116 ? -60.618 -3.854 -11.505 1.00 61.75 116 VAL A N 1
ATOM 929 C CA . VAL A 1 116 ? -61.310 -3.905 -12.792 1.00 61.75 116 VAL A CA 1
ATOM 930 C C . VAL A 1 116 ? -61.597 -2.487 -13.297 1.00 61.75 116 VAL A C 1
ATOM 932 O O . VAL A 1 116 ? -61.927 -1.602 -12.502 1.00 61.7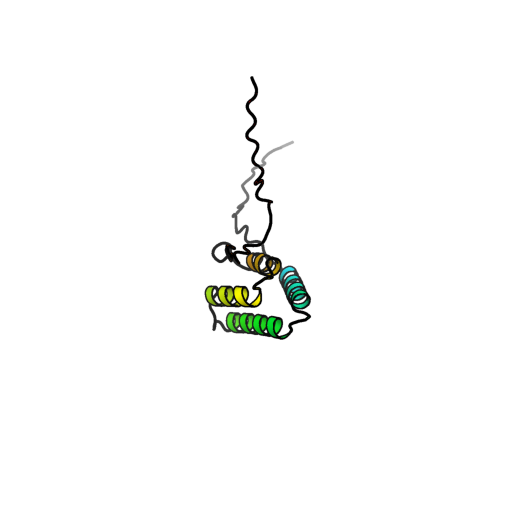5 116 VAL A O 1
ATOM 935 N N . SER A 1 117 ? -61.461 -2.244 -14.597 1.00 52.53 117 SER A N 1
ATOM 936 C CA . SER A 1 117 ? -61.921 -1.002 -15.224 1.00 52.53 117 SER A CA 1
ATOM 937 C C . SER A 1 117 ? -62.358 -1.283 -16.662 1.00 52.53 117 SER A C 1
ATOM 939 O O . SER A 1 117 ? -61.513 -1.337 -17.545 1.00 52.53 117 SER A O 1
ATOM 941 N N . PHE A 1 118 ? -63.685 -1.428 -16.781 1.00 56.34 118 PHE A N 1
ATOM 942 C CA . PHE A 1 118 ? -64.587 -1.317 -17.941 1.00 56.34 118 PHE A CA 1
ATOM 943 C C . PHE A 1 118 ? -64.447 -2.315 -19.094 1.00 56.34 118 PHE A C 1
ATOM 945 O O . PHE A 1 118 ? -63.433 -2.289 -19.818 1.00 56.34 118 PHE A O 1
#

Foldseek 3Di:
DDDDDDDDDDDPPPVDDPLLPCDVVLVVVLLVVVCVVCVVPVVLNVQLVVLVVCVVVVVDDLVRSLVSQCVSCPVPPPSLVSVQSVDDPVSRDDDPPPPVPPDDDPDPPPDDDPDDDD

Organism: Arachis hypogaea (NCBI:txid3818)

InterPro domains:
  IPR003822 Paired amphipathic helix [PF02671] (43-87)
  IPR003822 Paired amphipathic helix [PS51477] (20-90)
  IPR036600 Paired amphipathic helix superfamily [G3DSA:1.20.1160.11] (26-88)
  IPR036600 Paired amphipathic helix superfamily [SSF47762] (21-89)
  IPR039774 Transcriptional regulatory protein Sin3-like [PTHR12346] (23-116)

Sequence (118 aa):
MVSSRGKASGQPHVAIDNAVRVTQDDAVNYLKAVKEAFHDKPEKYADFLEVMKDFRARRTDTDGVIARVKEIFKGHRNLIVGFNNFLPKEHEIALPWEDEQPQQNKPVDFVGKVKVSF